Protein AF-A0A2H4ZQ75-F1 (afdb_monomer_lite)

Foldseek 3Di:
DDPPPPFFDDDDFFPQLLLQQLQCVVQVVLLVLDDPVVNVVSVVQQDPVSGGVQADNVRSDRVCVVVDDLSSDLVSVCVSVVHDPVCSRVVSLVVSQVSSCVPARCPGPSNVRSCCVRGPPDDDDD

InterPro domains:
  IPR005358 Putative zinc- or iron-chelating domain containing protein [PF03692] (11-85)

Sequence (126 aa):
MFQDNLKNKWQCSELCGACCHLNPADRQEALQTLEPIEQDIYLSMVGEDGWCIHFESSRRYCRIYDERPSFCRVGRLIELFHIDKMDHTAFALSCCRQQIRTVYGGRSKEMRQFQRTSLSHNTNYD

Structure (mmCIF, N/CA/C/O backbone):
data_AF-A0A2H4ZQ75-F1
#
_entry.id   AF-A0A2H4ZQ75-F1
#
loop_
_atom_site.group_PDB
_atom_site.id
_atom_site.type_symbol
_atom_site.label_atom_id
_atom_site.label_alt_id
_atom_site.label_comp_id
_atom_site.label_asym_id
_atom_site.label_entity_id
_atom_site.label_seq_id
_atom_site.pdbx_PDB_ins_code
_atom_site.Cartn_x
_atom_site.Cartn_y
_atom_site.Cartn_z
_atom_site.occupancy
_atom_site.B_iso_or_equiv
_atom_site.auth_seq_id
_atom_site.auth_comp_id
_atom_site.auth_asym_id
_atom_site.auth_atom_id
_atom_site.pdbx_PDB_model_num
ATOM 1 N N . MET A 1 1 ? 24.597 -0.933 -31.431 1.00 37.66 1 MET A N 1
ATOM 2 C CA . MET A 1 1 ? 23.144 -1.157 -31.298 1.00 37.66 1 MET A CA 1
ATOM 3 C C . MET A 1 1 ? 22.848 -1.414 -29.833 1.00 37.66 1 MET A C 1
ATOM 5 O O . MET A 1 1 ? 23.057 -2.525 -29.378 1.00 37.66 1 MET A O 1
ATOM 9 N N . PHE A 1 2 ? 22.413 -0.397 -29.100 1.00 42.81 2 PHE A N 1
ATOM 10 C CA . PHE A 1 2 ? 21.765 -0.590 -27.805 1.00 42.81 2 PHE A CA 1
ATOM 11 C C . PHE A 1 2 ? 20.382 0.022 -27.966 1.00 42.81 2 PHE A C 1
ATOM 13 O O . PHE A 1 2 ? 20.205 1.232 -27.879 1.00 42.81 2 PHE A O 1
ATOM 20 N N . GLN A 1 3 ? 19.436 -0.806 -28.403 1.00 40.19 3 GLN A N 1
ATOM 21 C CA . GLN A 1 3 ? 18.033 -0.432 -28.356 1.00 40.19 3 GLN A CA 1
ATOM 22 C C . GLN A 1 3 ? 17.612 -0.572 -26.896 1.00 40.19 3 GLN A C 1
ATOM 24 O O . GLN A 1 3 ? 17.255 -1.666 -26.461 1.00 40.19 3 GLN A O 1
ATOM 29 N N . ASP A 1 4 ? 17.683 0.530 -26.151 1.00 44.25 4 ASP A N 1
ATOM 30 C CA . ASP A 1 4 ? 16.947 0.689 -24.901 1.00 44.25 4 ASP A CA 1
ATOM 31 C C . ASP A 1 4 ? 15.457 0.575 -25.232 1.00 44.25 4 ASP A C 1
ATOM 33 O O . ASP A 1 4 ? 14.783 1.526 -25.632 1.00 44.25 4 ASP A O 1
ATOM 37 N N . ASN A 1 5 ? 14.955 -0.654 -25.160 1.00 45.09 5 ASN A N 1
ATOM 38 C CA . ASN A 1 5 ? 13.560 -0.982 -25.380 1.00 45.09 5 ASN A CA 1
ATOM 39 C C . ASN A 1 5 ? 12.789 -0.462 -24.162 1.00 45.09 5 ASN A C 1
ATOM 41 O O . ASN A 1 5 ? 12.681 -1.131 -23.137 1.00 45.09 5 ASN A O 1
ATOM 45 N N . LEU A 1 6 ? 12.317 0.778 -24.270 1.00 55.00 6 LEU A N 1
ATOM 46 C CA . LEU A 1 6 ? 11.531 1.511 -23.283 1.00 55.00 6 LEU A CA 1
ATOM 47 C C . LEU A 1 6 ? 10.205 0.770 -22.999 1.00 55.00 6 LEU A C 1
ATOM 49 O O . LEU A 1 6 ? 9.168 1.109 -23.561 1.00 55.00 6 LEU A O 1
ATOM 53 N N . LYS A 1 7 ? 10.210 -0.293 -22.185 1.00 53.19 7 LYS A N 1
ATOM 54 C CA . LYS A 1 7 ? 9.015 -1.123 -21.953 1.00 53.19 7 LYS A CA 1
ATOM 55 C C . LYS A 1 7 ? 8.842 -1.470 -20.482 1.00 53.19 7 LYS A C 1
ATOM 57 O O . LYS A 1 7 ? 9.627 -2.212 -19.906 1.00 53.19 7 LYS A O 1
ATOM 62 N N . ASN A 1 8 ? 7.728 -0.979 -19.939 1.00 61.78 8 ASN A N 1
ATOM 63 C CA . ASN A 1 8 ? 7.276 -1.016 -18.547 1.00 61.78 8 ASN A CA 1
ATOM 64 C C . ASN A 1 8 ? 7.908 0.092 -17.698 1.00 61.78 8 ASN A C 1
ATOM 66 O O . ASN A 1 8 ? 9.070 0.014 -17.324 1.00 61.78 8 ASN A O 1
ATOM 70 N N . LYS A 1 9 ? 7.121 1.118 -17.364 1.00 74.12 9 LYS A N 1
ATOM 71 C CA . LYS A 1 9 ? 7.414 2.031 -16.253 1.00 74.12 9 LYS A CA 1
ATOM 72 C C . LYS A 1 9 ? 6.538 1.607 -15.084 1.00 74.12 9 LYS A C 1
ATOM 74 O O . LYS A 1 9 ? 5.336 1.410 -15.262 1.00 74.12 9 LYS A O 1
ATOM 79 N N . TRP A 1 10 ? 7.128 1.440 -13.903 1.00 84.31 10 TRP A N 1
ATOM 80 C CA . TRP A 1 10 ? 6.325 1.218 -12.709 1.00 84.31 10 TRP A CA 1
ATOM 81 C C . TRP A 1 10 ? 5.539 2.492 -12.389 1.00 84.31 10 TRP A C 1
ATOM 83 O O . TRP A 1 10 ? 6.106 3.581 -12.319 1.00 84.31 10 TRP A O 1
ATOM 93 N N . GLN A 1 11 ? 4.238 2.339 -12.174 1.00 83.00 11 GLN A N 1
ATOM 94 C CA . GLN A 1 11 ? 3.383 3.370 -11.606 1.00 83.00 11 GLN A CA 1
ATOM 95 C C . GLN A 1 11 ? 2.374 2.726 -10.659 1.00 83.00 11 GLN A C 1
ATOM 97 O O . GLN A 1 11 ? 1.980 1.568 -10.838 1.00 83.00 11 GLN A O 1
ATOM 102 N N . CYS A 1 12 ? 1.945 3.470 -9.640 1.00 87.38 12 CYS A N 1
ATOM 103 C CA . CYS A 1 12 ? 0.863 3.013 -8.780 1.00 87.38 12 CYS A CA 1
ATOM 104 C C . CYS A 1 12 ? -0.425 2.894 -9.609 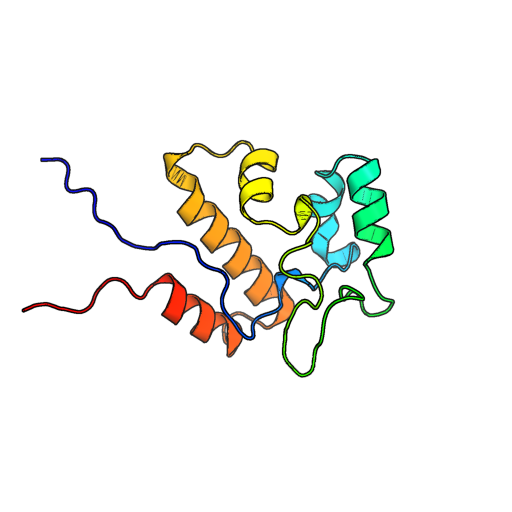1.00 87.38 12 CYS A C 1
ATOM 106 O O . CYS A 1 12 ? -0.795 3.827 -10.316 1.00 87.38 12 CYS A O 1
ATOM 108 N N . SER A 1 13 ? -1.112 1.751 -9.531 1.00 88.44 13 SER A N 1
ATOM 109 C CA . SER A 1 13 ? -2.432 1.612 -10.150 1.00 88.44 13 SER A CA 1
ATOM 110 C C . SER A 1 13 ? -3.488 2.232 -9.251 1.00 88.44 13 SER A C 1
ATOM 112 O O . SER A 1 13 ? -3.666 1.798 -8.110 1.00 88.44 13 SER A O 1
ATOM 114 N N . GLU A 1 14 ? -4.246 3.171 -9.804 1.00 86.75 14 GLU A N 1
ATOM 115 C CA . GLU A 1 14 ? -5.450 3.698 -9.170 1.00 86.75 14 GLU A CA 1
ATOM 116 C C . GLU A 1 14 ? -6.439 2.573 -8.823 1.00 86.75 14 GLU A C 1
ATOM 118 O O . GLU A 1 14 ? -6.445 1.505 -9.450 1.00 86.75 14 GLU A O 1
ATOM 123 N N . LEU A 1 15 ? -7.266 2.820 -7.802 1.00 89.88 15 LEU A N 1
ATOM 124 C CA . LEU A 1 15 ? -8.319 1.917 -7.316 1.00 89.88 15 LEU A CA 1
ATOM 125 C C . LEU A 1 15 ? -7.830 0.510 -6.905 1.00 89.88 15 LEU A C 1
ATOM 127 O O . LEU A 1 15 ? -8.598 -0.457 -6.934 1.00 89.88 15 LEU A O 1
ATOM 131 N N . CYS A 1 16 ? -6.555 0.385 -6.527 1.00 93.88 16 CYS A N 1
ATOM 132 C CA . CYS A 1 16 ? -5.950 -0.867 -6.076 1.00 93.88 16 CYS A CA 1
ATOM 133 C C . CYS A 1 16 ? -5.931 -0.978 -4.547 1.00 93.88 16 CYS A C 1
ATOM 135 O O . CYS A 1 16 ? -6.608 -1.830 -3.980 1.00 93.88 16 CYS A O 1
ATOM 137 N N . GLY A 1 17 ? -5.137 -0.151 -3.864 1.00 94.69 17 GLY A N 1
ATOM 138 C CA . GLY A 1 17 ? -5.046 -0.161 -2.401 1.00 94.69 17 GLY A CA 1
ATOM 139 C C . GLY A 1 17 ? -4.353 -1.373 -1.763 1.00 94.69 17 GLY A C 1
ATOM 140 O O . GLY A 1 17 ? -4.190 -1.378 -0.553 1.00 94.69 17 GLY A O 1
ATOM 141 N N . ALA A 1 18 ? -3.894 -2.378 -2.523 1.00 95.69 18 ALA A N 1
ATOM 142 C CA . ALA A 1 18 ? -3.322 -3.611 -1.950 1.00 95.69 18 ALA A CA 1
ATOM 143 C C . ALA A 1 18 ? -2.110 -3.369 -1.026 1.00 95.69 18 ALA A C 1
ATOM 145 O O . ALA A 1 18 ? -1.871 -4.130 -0.090 1.00 95.69 18 ALA A O 1
ATOM 146 N N . CYS A 1 19 ? -1.339 -2.304 -1.273 1.00 93.88 19 CYS A N 1
ATOM 147 C CA . CYS A 1 19 ? -0.213 -1.919 -0.420 1.00 93.88 19 CYS A CA 1
ATOM 148 C C . CYS A 1 19 ? -0.639 -1.461 0.984 1.00 93.88 19 CYS A C 1
ATOM 150 O O . CYS A 1 19 ? 0.190 -1.504 1.889 1.00 93.88 19 CYS A O 1
ATOM 152 N N . CYS A 1 20 ? -1.902 -1.058 1.163 1.00 96.31 20 CYS A N 1
ATOM 153 C CA . CYS A 1 20 ? -2.485 -0.676 2.446 1.00 96.31 20 CYS A CA 1
ATOM 154 C C . CYS A 1 20 ? -2.979 -1.873 3.269 1.00 96.31 20 CYS A C 1
ATOM 156 O O . CYS A 1 20 ? -3.417 -1.661 4.393 1.00 96.31 20 CYS A O 1
ATOM 158 N N . HIS A 1 21 ? -2.907 -3.107 2.760 1.00 96.88 21 HIS A N 1
ATOM 159 C CA . HIS A 1 21 ? -3.051 -4.289 3.606 1.00 96.88 21 HIS A CA 1
ATOM 160 C C . HIS A 1 21 ? -1.732 -4.492 4.363 1.00 96.88 21 HIS A C 1
ATOM 162 O O . HIS A 1 21 ? -0.711 -4.871 3.771 1.00 96.88 21 HIS A O 1
ATOM 168 N N . LEU A 1 22 ? -1.735 -4.130 5.646 1.00 96.00 22 LEU A N 1
ATOM 169 C CA . LEU A 1 22 ? -0.553 -4.038 6.504 1.00 96.00 22 LEU A CA 1
ATOM 170 C C . LEU A 1 22 ? -0.523 -5.122 7.592 1.00 96.00 22 LEU A C 1
ATOM 172 O O . LEU A 1 22 ? 0.335 -5.064 8.466 1.00 96.00 22 LEU A O 1
ATOM 176 N N . ASN A 1 23 ? -1.405 -6.122 7.538 1.00 96.31 23 ASN A N 1
ATOM 177 C CA . ASN A 1 23 ? -1.453 -7.193 8.529 1.00 96.31 23 ASN A CA 1
ATOM 178 C C . ASN A 1 23 ? -0.055 -7.815 8.769 1.00 96.31 23 ASN A C 1
ATOM 180 O O . ASN A 1 23 ? 0.506 -8.410 7.841 1.00 96.31 23 ASN A O 1
ATOM 184 N N . PRO A 1 24 ? 0.519 -7.703 9.986 1.00 93.75 24 PRO A N 1
ATOM 185 C CA . PRO A 1 24 ? 1.839 -8.245 10.300 1.00 93.75 24 PRO A CA 1
ATOM 186 C C . PRO A 1 24 ? 1.930 -9.759 10.115 1.00 93.75 24 PRO A C 1
ATOM 188 O O . PRO A 1 24 ? 2.983 -10.254 9.720 1.00 93.75 24 PRO A O 1
ATOM 191 N N . ALA A 1 25 ? 0.829 -10.487 10.340 1.00 92.56 25 ALA A N 1
ATOM 192 C CA . ALA A 1 25 ? 0.788 -11.937 10.157 1.00 92.56 25 ALA A CA 1
ATOM 193 C C . ALA A 1 25 ? 1.022 -12.348 8.692 1.00 92.56 25 ALA A C 1
ATOM 195 O O . ALA A 1 25 ? 1.633 -13.380 8.432 1.00 92.56 25 ALA A O 1
ATOM 196 N N . ASP A 1 26 ? 0.604 -11.510 7.739 1.00 90.38 26 ASP A N 1
ATOM 197 C CA . ASP A 1 26 ? 0.759 -11.763 6.302 1.00 90.38 26 ASP A CA 1
ATOM 198 C C . ASP A 1 26 ? 2.046 -11.149 5.724 1.00 90.38 26 ASP A C 1
ATOM 200 O O . ASP A 1 26 ? 2.393 -11.394 4.567 1.00 90.38 26 ASP A O 1
ATOM 204 N N . ARG A 1 27 ? 2.737 -10.293 6.494 1.00 86.50 27 ARG A N 1
ATOM 205 C CA . ARG A 1 27 ? 3.855 -9.455 6.023 1.00 86.50 27 ARG A CA 1
ATOM 206 C C . ARG A 1 27 ? 5.045 -9.426 6.983 1.00 86.50 27 ARG A C 1
ATOM 208 O O . ARG A 1 27 ? 5.765 -8.430 7.038 1.00 86.50 27 ARG A O 1
ATOM 215 N N . GLN A 1 28 ? 5.272 -10.515 7.711 1.00 89.88 28 GLN A N 1
ATOM 216 C CA . GLN A 1 28 ? 6.300 -10.588 8.750 1.00 89.88 28 GLN A CA 1
ATOM 217 C C . GLN A 1 28 ? 7.700 -10.209 8.236 1.00 89.88 28 GLN A C 1
ATOM 219 O O . GLN A 1 28 ? 8.361 -9.377 8.850 1.00 89.88 28 GLN A O 1
ATOM 224 N N . GLU A 1 29 ? 8.117 -10.734 7.080 1.00 85.56 29 GLU A N 1
ATOM 225 C CA . GLU A 1 29 ? 9.425 -10.417 6.479 1.00 85.56 29 GLU A CA 1
ATOM 226 C C . GLU A 1 29 ? 9.569 -8.923 6.150 1.00 85.56 29 GLU A C 1
ATOM 228 O O . GLU A 1 29 ? 10.615 -8.317 6.389 1.00 85.56 29 GLU A O 1
ATOM 233 N N . ALA A 1 30 ? 8.499 -8.301 5.642 1.00 84.69 30 ALA A N 1
ATOM 234 C CA . ALA A 1 30 ? 8.509 -6.881 5.314 1.00 84.69 30 ALA A CA 1
ATOM 235 C C . ALA A 1 30 ? 8.646 -6.020 6.575 1.00 84.69 30 ALA A C 1
ATOM 237 O O . ALA A 1 30 ? 9.393 -5.049 6.554 1.00 84.69 30 ALA A O 1
ATOM 238 N N . LEU A 1 31 ? 7.965 -6.392 7.665 1.00 91.25 31 LEU A N 1
ATOM 239 C CA . LEU A 1 31 ? 8.072 -5.700 8.949 1.00 91.25 31 LEU A CA 1
ATOM 240 C C . LEU A 1 31 ? 9.470 -5.860 9.566 1.00 91.25 31 LEU A C 1
ATOM 242 O O . LEU A 1 31 ? 10.047 -4.883 10.025 1.00 91.25 31 LEU A O 1
ATOM 246 N N . GLN A 1 32 ? 10.038 -7.068 9.525 1.00 91.19 32 GLN A N 1
ATOM 247 C CA . GLN A 1 32 ? 11.372 -7.364 10.068 1.00 91.19 32 GLN A CA 1
ATOM 248 C C . GLN A 1 32 ? 12.512 -6.653 9.327 1.00 91.19 32 GLN A C 1
ATOM 250 O O . GLN A 1 32 ? 13.599 -6.513 9.878 1.00 91.19 32 GLN A O 1
ATOM 255 N N . THR A 1 33 ? 12.268 -6.202 8.095 1.00 89.06 33 THR A N 1
ATOM 256 C CA . THR A 1 33 ? 13.240 -5.442 7.292 1.00 89.06 33 THR A CA 1
ATOM 257 C C . THR A 1 33 ? 13.274 -3.951 7.668 1.00 89.06 33 THR A C 1
ATOM 259 O O . THR A 1 33 ? 14.185 -3.235 7.262 1.00 89.06 33 THR A O 1
ATOM 262 N N . LEU A 1 34 ? 12.285 -3.456 8.419 1.00 91.69 34 LEU A N 1
ATOM 263 C CA . LEU A 1 34 ? 12.207 -2.051 8.823 1.00 91.69 34 LEU A CA 1
ATOM 264 C C . LEU A 1 34 ? 13.063 -1.765 10.060 1.00 91.69 34 LEU A C 1
ATOM 266 O O . LEU A 1 34 ? 13.197 -2.611 10.944 1.00 91.69 34 LEU A O 1
ATOM 270 N N . GLU A 1 35 ? 13.566 -0.536 10.166 1.00 93.50 35 GLU A N 1
ATOM 271 C CA . GLU A 1 35 ? 14.200 -0.047 11.395 1.00 93.50 35 GLU A CA 1
ATOM 272 C C . GLU A 1 35 ? 13.187 0.007 12.554 1.00 93.50 35 GLU A C 1
ATOM 274 O O . GLU A 1 35 ? 12.001 0.225 12.299 1.00 93.50 35 GLU A O 1
ATOM 279 N N . PRO A 1 36 ? 13.603 -0.101 13.832 1.00 95.88 36 PRO A N 1
ATOM 280 C CA . PRO A 1 36 ? 12.675 -0.138 14.969 1.00 95.88 36 PRO A CA 1
ATOM 281 C C . PRO A 1 36 ? 11.656 1.013 14.989 1.00 95.88 36 PRO A C 1
ATOM 283 O O . PRO A 1 36 ? 10.467 0.792 15.189 1.00 95.88 36 PRO A O 1
ATOM 286 N N . ILE A 1 37 ? 12.097 2.235 14.676 1.00 95.75 37 ILE A N 1
ATOM 287 C CA . ILE A 1 37 ? 11.205 3.400 14.594 1.00 95.75 37 ILE A CA 1
ATOM 288 C C . ILE A 1 37 ? 10.190 3.289 13.445 1.00 95.75 37 ILE A C 1
ATOM 290 O O . ILE A 1 37 ? 9.046 3.715 13.574 1.00 95.75 37 ILE A O 1
ATOM 294 N N . GLU A 1 38 ? 10.583 2.700 12.313 1.00 95.31 38 GLU A N 1
ATOM 295 C CA . GLU A 1 38 ? 9.679 2.450 11.190 1.00 95.31 38 GLU A CA 1
ATOM 296 C C . GLU A 1 38 ? 8.700 1.311 11.512 1.00 95.31 38 GLU A C 1
ATOM 298 O O . GLU A 1 38 ? 7.555 1.377 11.066 1.00 95.31 38 GLU A O 1
ATOM 303 N N . GLN A 1 39 ? 9.108 0.313 12.308 1.00 96.62 39 GLN A N 1
ATOM 304 C CA . GLN A 1 39 ? 8.222 -0.746 12.806 1.00 96.62 39 GLN A CA 1
ATOM 305 C C . GLN A 1 39 ? 7.127 -0.175 13.714 1.00 96.62 39 GLN A C 1
ATOM 307 O O . GLN A 1 39 ? 5.956 -0.498 13.517 1.00 96.62 39 GLN A O 1
ATOM 312 N N . ASP A 1 40 ? 7.474 0.716 14.646 1.00 97.56 40 ASP A N 1
ATOM 313 C CA . ASP A 1 40 ? 6.496 1.372 15.523 1.00 97.56 40 ASP A CA 1
ATOM 314 C C . ASP A 1 40 ? 5.475 2.183 14.711 1.00 97.56 40 ASP A C 1
ATOM 316 O O . ASP A 1 40 ? 4.263 2.061 14.911 1.00 97.56 40 ASP A O 1
ATOM 320 N N . ILE A 1 41 ? 5.950 2.959 13.727 1.00 97.19 41 ILE A N 1
ATOM 321 C CA . ILE A 1 41 ? 5.075 3.713 12.818 1.00 97.19 41 ILE A CA 1
ATOM 322 C C . ILE A 1 41 ? 4.194 2.751 12.014 1.00 97.19 41 ILE A C 1
ATOM 324 O O . ILE A 1 41 ? 2.982 2.954 11.947 1.00 97.19 41 ILE A O 1
ATOM 328 N N . TYR A 1 42 ? 4.767 1.693 11.436 1.00 96.81 42 TYR A N 1
ATOM 329 C CA . TYR A 1 42 ? 4.027 0.676 10.691 1.00 96.81 42 TYR A CA 1
ATOM 330 C C . TYR A 1 42 ? 2.888 0.094 11.527 1.00 96.81 42 TYR A C 1
ATOM 332 O O . TYR A 1 42 ? 1.740 0.123 11.086 1.00 96.81 42 TYR A O 1
ATOM 340 N N . LEU A 1 43 ? 3.192 -0.387 12.736 1.00 97.06 43 LEU A N 1
ATOM 341 C CA . LEU A 1 43 ? 2.230 -1.034 13.627 1.00 97.06 43 LEU A CA 1
ATOM 342 C C . LEU A 1 43 ? 1.146 -0.063 14.098 1.00 97.06 43 LEU A C 1
ATOM 344 O O . LEU A 1 43 ? -0.020 -0.443 14.139 1.00 97.06 43 LEU A O 1
ATOM 348 N N . SER A 1 44 ? 1.495 1.202 14.360 1.00 97.69 44 SER A N 1
ATOM 349 C CA . SER A 1 44 ? 0.518 2.239 14.727 1.00 97.69 44 SER A CA 1
ATOM 350 C C . SER A 1 44 ? -0.522 2.512 13.633 1.00 97.69 44 SER A C 1
ATOM 352 O O . SER A 1 44 ? -1.609 3.015 13.914 1.00 97.69 44 SER A O 1
ATOM 354 N N . MET A 1 45 ? -0.200 2.178 12.380 1.00 97.81 45 MET A N 1
ATOM 355 C CA . MET A 1 45 ? -1.089 2.356 11.240 1.00 97.81 45 MET A CA 1
ATOM 356 C C . MET A 1 45 ? -1.941 1.118 10.944 1.00 97.81 45 MET A C 1
ATOM 358 O O . MET A 1 45 ? -2.802 1.218 10.074 1.00 97.81 45 MET A O 1
ATOM 362 N N . VAL A 1 46 ? -1.722 -0.029 11.596 1.00 97.88 46 VAL A N 1
ATOM 363 C CA . VAL A 1 46 ? -2.491 -1.265 11.367 1.00 97.88 46 VAL A CA 1
ATOM 364 C C . VAL A 1 46 ? -3.790 -1.224 12.177 1.00 97.88 46 VAL A C 1
ATOM 366 O O . VAL A 1 46 ? -3.767 -1.179 13.402 1.00 97.88 46 VAL A O 1
ATOM 369 N N . GLY A 1 47 ? -4.931 -1.247 11.491 1.00 97.81 47 GLY A N 1
ATOM 370 C CA . GLY A 1 47 ? -6.247 -1.429 12.098 1.00 97.81 47 GLY A CA 1
ATOM 371 C C . GLY A 1 47 ? -6.488 -2.875 12.532 1.00 97.81 47 GLY A C 1
ATOM 372 O O . GLY A 1 47 ? -5.771 -3.791 12.132 1.00 97.81 47 GLY A O 1
ATOM 373 N N . GLU A 1 48 ? -7.533 -3.097 13.329 1.00 96.44 48 GLU A N 1
ATOM 374 C CA . GLU A 1 48 ? -7.891 -4.429 13.851 1.00 96.44 48 GLU A CA 1
ATOM 375 C C . GLU A 1 48 ? -8.156 -5.469 12.747 1.00 96.44 48 GLU A C 1
ATOM 377 O O . GLU A 1 48 ? -7.977 -6.666 12.955 1.00 96.44 48 GLU A O 1
ATOM 382 N N . ASP A 1 49 ? -8.548 -5.012 11.559 1.00 96.06 49 ASP A N 1
ATOM 383 C CA . ASP A 1 49 ? -8.803 -5.826 10.370 1.00 96.06 49 ASP A CA 1
ATOM 384 C C . ASP A 1 49 ? -7.550 -6.065 9.504 1.00 96.06 49 ASP A C 1
ATOM 386 O O . ASP A 1 49 ? -7.645 -6.637 8.416 1.00 96.06 49 ASP A O 1
ATOM 390 N N . GLY A 1 50 ? -6.377 -5.611 9.955 1.00 96.81 50 GLY A N 1
ATOM 391 C CA . GLY A 1 50 ? -5.116 -5.718 9.226 1.00 96.81 50 GLY A CA 1
ATOM 392 C C . GLY A 1 50 ? -4.933 -4.673 8.119 1.00 96.81 50 GLY A C 1
ATOM 393 O O . GLY A 1 50 ? -3.894 -4.663 7.448 1.00 96.81 50 GLY A O 1
ATOM 394 N N . TRP A 1 51 ? -5.893 -3.771 7.908 1.00 97.81 51 TRP A N 1
ATOM 395 C CA . TRP A 1 51 ? -5.766 -2.684 6.943 1.00 97.81 51 TRP A CA 1
ATOM 396 C C . TRP A 1 51 ? -5.173 -1.435 7.577 1.00 97.81 51 TRP A C 1
ATOM 398 O O . TRP A 1 51 ? -5.327 -1.158 8.758 1.00 97.81 51 TRP A O 1
ATOM 408 N N . CYS A 1 52 ? -4.488 -0.638 6.764 1.00 98.12 52 CYS A N 1
ATOM 409 C CA . CYS A 1 52 ? -4.009 0.668 7.176 1.00 98.12 52 CYS A CA 1
ATOM 410 C C . CYS A 1 52 ? -5.185 1.551 7.627 1.00 98.12 52 CYS A C 1
ATOM 412 O O . CYS A 1 52 ? -6.116 1.754 6.849 1.00 98.12 52 CYS A O 1
ATOM 414 N N . ILE A 1 53 ? -5.110 2.177 8.802 1.00 98.25 53 ILE A N 1
ATOM 415 C CA . ILE A 1 53 ? -6.159 3.074 9.321 1.00 98.25 53 ILE A CA 1
ATOM 416 C C . ILE A 1 53 ? -6.452 4.264 8.390 1.00 98.25 53 ILE A C 1
ATOM 418 O O . ILE A 1 53 ? -7.541 4.834 8.424 1.00 98.25 53 ILE A O 1
ATOM 422 N N . HIS A 1 54 ? -5.501 4.638 7.524 1.00 97.75 54 HIS A N 1
ATOM 423 C CA . HIS A 1 54 ? -5.653 5.698 6.520 1.00 97.75 54 HIS A CA 1
ATOM 424 C C . HIS A 1 54 ? -6.215 5.210 5.178 1.00 97.75 54 HIS A C 1
ATOM 426 O O . HIS A 1 54 ? -6.370 6.010 4.250 1.00 97.75 54 HIS A O 1
ATOM 432 N N . PHE A 1 55 ? -6.497 3.915 5.037 1.00 97.75 55 PHE A N 1
ATOM 433 C CA . PHE A 1 55 ? -7.108 3.362 3.839 1.00 97.75 55 PHE A CA 1
ATOM 434 C C . PHE A 1 55 ? -8.604 3.676 3.805 1.00 97.75 55 PHE A C 1
ATOM 436 O O . PHE A 1 55 ? -9.329 3.469 4.774 1.00 97.75 55 PHE A O 1
ATOM 443 N N . GLU A 1 56 ? -9.069 4.200 2.676 1.00 95.75 56 GLU A N 1
ATOM 444 C CA . GLU A 1 56 ? -10.485 4.364 2.371 1.00 95.75 56 GLU A CA 1
ATOM 445 C C . GLU A 1 56 ? -10.918 3.216 1.461 1.00 95.75 56 GLU A C 1
ATOM 447 O O . GLU A 1 56 ? -10.648 3.240 0.257 1.00 95.75 56 GLU A O 1
ATOM 452 N N . SER A 1 57 ? -11.567 2.200 2.027 1.00 92.81 57 SER A N 1
ATOM 453 C CA . SER A 1 57 ? -11.9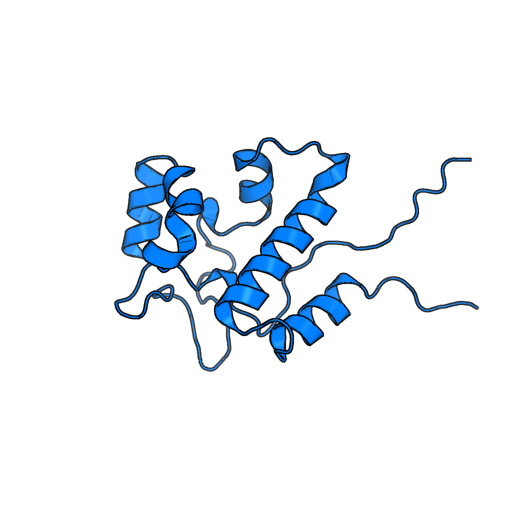06 0.965 1.313 1.00 92.81 57 SER A CA 1
ATOM 454 C C . SER A 1 57 ? -12.940 1.182 0.206 1.00 92.81 57 SER A C 1
ATOM 456 O O . SER A 1 57 ? -12.837 0.553 -0.850 1.00 92.81 57 SER A O 1
ATOM 458 N N . SER A 1 58 ? -13.874 2.125 0.385 1.00 91.69 58 SER A N 1
ATOM 459 C CA . SER A 1 58 ? -14.920 2.429 -0.604 1.00 91.69 58 SER A CA 1
ATOM 460 C C . SER A 1 58 ? -14.347 2.981 -1.915 1.00 91.69 58 SER A C 1
ATOM 462 O O . SER A 1 58 ? -14.807 2.631 -3.002 1.00 91.69 58 SER A O 1
ATOM 464 N N . ARG A 1 59 ? -13.303 3.815 -1.817 1.00 90.44 59 ARG A N 1
ATOM 465 C CA . ARG A 1 59 ? -12.611 4.455 -2.951 1.00 90.44 59 ARG A CA 1
ATOM 466 C C . ARG A 1 59 ? -11.279 3.797 -3.302 1.00 90.44 59 ARG A C 1
ATOM 468 O O . ARG A 1 59 ? -10.681 4.141 -4.316 1.00 90.44 59 ARG A O 1
ATOM 475 N N . ARG A 1 60 ? -10.809 2.865 -2.470 1.00 92.69 60 ARG A N 1
ATOM 476 C CA . ARG A 1 60 ? -9.498 2.201 -2.556 1.00 92.69 60 ARG A CA 1
ATOM 477 C C . ARG A 1 60 ? -8.349 3.191 -2.677 1.00 92.69 60 ARG A C 1
ATOM 479 O O . ARG A 1 60 ? -7.475 3.071 -3.538 1.00 92.69 60 ARG A O 1
ATOM 486 N N . TYR A 1 61 ? -8.380 4.172 -1.789 1.00 91.62 61 TYR A N 1
ATOM 487 C CA . TYR A 1 61 ? -7.475 5.308 -1.779 1.00 91.62 61 TYR A CA 1
ATOM 488 C C . TYR A 1 61 ? -6.791 5.428 -0.417 1.00 91.62 61 TYR A C 1
ATOM 490 O O . TYR A 1 61 ? -7.408 5.202 0.620 1.00 91.62 61 TYR A O 1
ATOM 498 N N . CYS A 1 62 ? -5.508 5.781 -0.412 1.00 94.69 62 CYS A N 1
ATOM 499 C CA . CYS A 1 62 ? -4.787 6.101 0.816 1.00 94.69 62 CYS A CA 1
ATOM 500 C C . CYS A 1 62 ? -4.968 7.593 1.105 1.00 94.69 62 CYS A C 1
ATOM 502 O O . CYS A 1 62 ? -4.494 8.414 0.325 1.00 94.69 62 CYS A O 1
ATOM 504 N N . ARG A 1 63 ? -5.616 7.951 2.220 1.00 95.69 63 ARG A N 1
ATOM 505 C CA . ARG A 1 63 ? -5.927 9.357 2.550 1.00 95.69 63 ARG A CA 1
ATOM 506 C C . ARG A 1 63 ? -4.694 10.241 2.755 1.00 95.69 63 ARG A C 1
ATOM 508 O O . ARG A 1 63 ? -4.810 11.453 2.662 1.00 95.69 63 ARG A O 1
ATOM 515 N N . ILE A 1 64 ? -3.535 9.633 2.992 1.00 95.56 6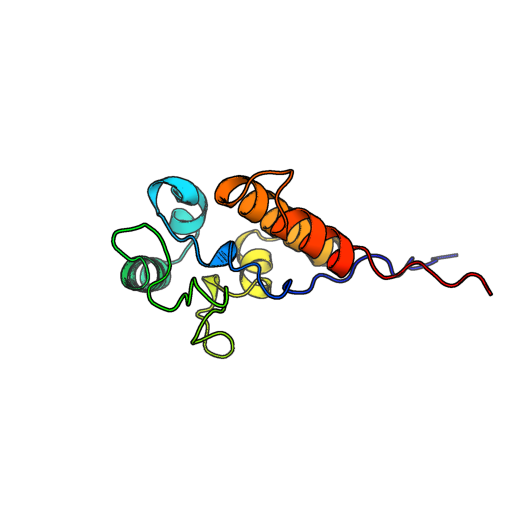4 ILE A N 1
ATOM 516 C CA . ILE A 1 64 ? -2.248 10.311 3.191 1.00 95.56 64 ILE A CA 1
ATOM 517 C C . ILE A 1 64 ? -1.277 10.052 2.029 1.00 95.56 64 ILE A C 1
ATOM 519 O O . ILE A 1 64 ? -0.074 10.003 2.246 1.00 95.56 64 ILE A O 1
ATOM 523 N N . TYR A 1 65 ? -1.765 9.800 0.805 1.00 91.19 65 TYR A N 1
ATOM 524 C CA . TYR A 1 65 ? -0.941 9.301 -0.310 1.00 91.19 65 TYR A CA 1
ATOM 525 C C . TYR A 1 65 ? 0.366 10.091 -0.540 1.00 91.19 65 TYR A C 1
ATOM 527 O O . TYR A 1 65 ? 1.409 9.472 -0.782 1.00 91.19 65 TYR A O 1
ATOM 535 N N . ASP A 1 66 ? 0.326 11.417 -0.413 1.00 91.81 66 ASP A N 1
ATOM 536 C CA . ASP A 1 66 ? 1.484 12.302 -0.615 1.00 91.81 66 ASP A CA 1
ATOM 537 C C . ASP A 1 66 ? 2.405 12.385 0.617 1.00 91.81 66 ASP A C 1
ATOM 539 O O . ASP A 1 66 ? 3.621 12.560 0.494 1.00 91.81 66 ASP A O 1
ATOM 543 N N . GLU A 1 67 ? 1.846 12.150 1.802 1.00 95.12 67 GLU A N 1
ATOM 544 C CA . GLU A 1 67 ? 2.512 12.202 3.111 1.00 95.12 67 GLU A CA 1
ATOM 545 C C . GLU A 1 67 ? 2.910 10.813 3.630 1.00 95.12 67 GLU A C 1
ATOM 547 O O . GLU A 1 67 ? 3.367 10.661 4.760 1.00 95.12 67 GLU A O 1
ATOM 552 N N . ARG A 1 68 ? 2.760 9.773 2.799 1.00 94.19 68 ARG A N 1
ATOM 553 C CA . ARG A 1 68 ? 3.045 8.387 3.181 1.00 94.19 68 ARG A CA 1
ATOM 554 C C . ARG A 1 68 ? 4.443 8.244 3.798 1.00 94.19 68 ARG A C 1
ATOM 556 O O . ARG A 1 68 ? 5.400 8.765 3.200 1.00 94.19 68 ARG A O 1
ATOM 563 N N . PRO A 1 69 ? 4.579 7.459 4.886 1.00 94.44 69 PRO A N 1
ATOM 564 C CA . PRO A 1 69 ? 5.876 7.083 5.434 1.00 94.44 69 PRO A CA 1
ATOM 565 C C . PRO A 1 69 ? 6.784 6.439 4.386 1.00 94.44 69 PRO A C 1
ATOM 567 O O . PRO A 1 69 ? 6.314 5.888 3.385 1.00 94.44 69 PRO A O 1
ATOM 570 N N . SER A 1 70 ? 8.089 6.471 4.642 1.00 91.00 70 SER A N 1
ATOM 571 C CA . SER A 1 70 ? 9.146 5.876 3.812 1.00 91.00 70 SER A CA 1
ATOM 572 C C . SER A 1 70 ? 8.807 4.453 3.362 1.00 91.00 70 SER A C 1
ATOM 574 O O . SER A 1 70 ? 8.750 4.203 2.160 1.00 91.00 70 SER A O 1
ATOM 576 N N . PHE A 1 71 ? 8.482 3.543 4.285 1.00 90.00 71 PHE A N 1
ATOM 577 C CA . PHE A 1 71 ? 8.175 2.137 3.979 1.00 90.00 71 PHE A CA 1
ATOM 578 C C . PHE A 1 71 ? 6.941 1.933 3.079 1.00 90.00 71 PHE A C 1
ATOM 580 O O . PHE A 1 71 ? 6.793 0.891 2.441 1.00 90.00 71 PHE A O 1
ATOM 587 N N . CYS A 1 72 ? 6.046 2.923 2.984 1.00 91.56 72 CYS A N 1
ATOM 588 C CA . CYS A 1 72 ? 4.883 2.886 2.094 1.00 91.56 72 CYS A CA 1
ATOM 589 C C . CYS A 1 72 ? 5.208 3.330 0.654 1.00 91.56 72 CYS A C 1
ATOM 591 O O . CYS A 1 72 ? 4.346 3.243 -0.233 1.00 91.56 72 CYS A O 1
ATOM 593 N N . ARG A 1 73 ? 6.418 3.846 0.409 1.00 89.06 73 ARG A N 1
ATOM 594 C CA . ARG A 1 73 ? 6.871 4.339 -0.895 1.00 89.06 73 ARG A CA 1
ATOM 595 C C . ARG A 1 73 ? 7.691 3.263 -1.595 1.00 89.06 73 ARG A C 1
ATOM 597 O O . ARG A 1 73 ? 8.659 2.742 -1.055 1.00 89.06 73 ARG A O 1
ATOM 604 N N . VAL A 1 74 ? 7.355 2.981 -2.851 1.00 83.00 74 VAL A N 1
ATOM 605 C CA . VAL A 1 74 ? 8.046 1.939 -3.628 1.00 83.00 74 VAL A CA 1
ATOM 606 C C . VAL A 1 74 ? 9.526 2.235 -3.865 1.00 83.00 74 VAL A C 1
ATOM 608 O O . VAL A 1 74 ? 10.323 1.304 -3.885 1.00 83.00 74 VAL A O 1
ATOM 611 N N . GLY A 1 75 ? 9.915 3.511 -3.948 1.00 75.62 75 GLY A N 1
ATOM 612 C CA . GLY A 1 75 ? 11.330 3.893 -3.993 1.00 75.62 75 GLY A CA 1
ATOM 613 C C . GLY A 1 75 ? 12.126 3.386 -2.785 1.00 75.62 75 GLY A C 1
ATOM 614 O O . GLY A 1 75 ? 13.246 2.924 -2.949 1.00 75.62 75 GLY A O 1
ATOM 615 N N . ARG A 1 76 ? 11.524 3.371 -1.589 1.00 81.31 76 ARG A N 1
ATOM 616 C CA . ARG A 1 76 ? 12.187 2.871 -0.380 1.00 81.31 76 ARG A CA 1
ATOM 617 C C . ARG A 1 76 ? 12.320 1.351 -0.372 1.00 81.31 76 ARG A C 1
ATOM 619 O O . ARG A 1 76 ? 13.336 0.849 0.084 1.00 81.31 76 ARG A O 1
ATOM 626 N N . LEU A 1 77 ? 11.339 0.615 -0.904 1.00 74.25 77 LEU A N 1
ATOM 627 C CA . LEU A 1 77 ? 11.440 -0.847 -1.035 1.00 74.25 77 LEU A CA 1
ATOM 628 C C . LEU A 1 77 ? 12.697 -1.237 -1.821 1.00 74.25 77 LEU A C 1
ATOM 630 O O . LEU A 1 77 ? 13.429 -2.129 -1.421 1.00 74.25 77 LEU A O 1
ATOM 634 N N . ILE A 1 78 ? 12.985 -0.530 -2.908 1.00 75.69 78 ILE A N 1
ATOM 635 C CA . ILE A 1 78 ? 14.180 -0.769 -3.720 1.00 75.69 78 ILE A CA 1
ATOM 636 C C . ILE A 1 78 ? 15.475 -0.618 -2.902 1.00 75.69 78 ILE A C 1
ATOM 638 O O . ILE A 1 78 ? 16.385 -1.436 -3.036 1.00 75.69 78 ILE A O 1
ATOM 642 N N . GLU A 1 79 ? 15.550 0.408 -2.052 1.00 77.31 79 GLU A N 1
ATOM 643 C CA . GLU A 1 79 ? 16.702 0.648 -1.176 1.00 77.31 79 GLU A CA 1
ATOM 644 C C . GLU A 1 79 ? 16.833 -0.432 -0.098 1.00 77.31 79 GLU A C 1
ATOM 646 O O . GLU A 1 79 ? 17.933 -0.934 0.122 1.00 77.31 79 GLU A O 1
ATOM 651 N N . LEU A 1 80 ? 15.715 -0.812 0.533 1.00 75.94 80 LEU A N 1
ATOM 652 C CA . LEU A 1 80 ? 15.671 -1.823 1.595 1.00 75.94 80 LEU A CA 1
ATOM 653 C C . LEU A 1 80 ? 16.150 -3.202 1.116 1.00 75.94 80 LEU A C 1
ATOM 655 O O . LEU A 1 80 ? 16.765 -3.933 1.881 1.00 75.94 80 LEU A O 1
ATOM 659 N N . PHE A 1 81 ? 15.898 -3.550 -0.148 1.00 73.12 81 PHE A N 1
ATOM 660 C CA . PHE A 1 81 ? 16.305 -4.835 -0.729 1.00 73.12 81 PHE A CA 1
ATOM 661 C C . PHE A 1 81 ? 17.641 -4.782 -1.493 1.00 73.12 81 PHE A C 1
ATOM 663 O O . PHE A 1 81 ? 18.012 -5.770 -2.124 1.00 73.12 81 PHE A O 1
ATOM 670 N N . HIS A 1 82 ? 18.367 -3.656 -1.452 1.00 76.31 82 HIS A N 1
ATOM 671 C CA . HIS A 1 82 ? 19.672 -3.481 -2.107 1.00 76.31 82 HIS A CA 1
ATOM 672 C C . HIS A 1 82 ? 19.692 -3.869 -3.604 1.00 76.31 82 HIS A C 1
ATOM 674 O O . HIS A 1 82 ? 20.664 -4.439 -4.100 1.00 76.31 82 HIS A O 1
ATOM 680 N N . ILE A 1 83 ? 18.615 -3.562 -4.337 1.00 76.62 83 ILE A N 1
ATOM 681 C CA . ILE A 1 83 ? 18.448 -3.957 -5.746 1.00 76.62 83 ILE A CA 1
ATOM 682 C C . ILE A 1 83 ? 19.262 -3.046 -6.683 1.00 76.62 83 ILE A C 1
ATOM 684 O O . ILE A 1 83 ? 19.246 -1.817 -6.537 1.00 76.62 83 ILE A O 1
ATOM 688 N N . ASP A 1 84 ? 19.923 -3.634 -7.689 1.00 75.38 84 ASP A N 1
ATOM 689 C CA . ASP A 1 84 ? 20.623 -2.894 -8.749 1.00 75.38 84 ASP A CA 1
ATOM 690 C C . ASP A 1 84 ? 19.655 -1.954 -9.490 1.00 75.38 84 ASP A C 1
ATOM 692 O O . ASP A 1 84 ? 18.514 -2.309 -9.791 1.00 75.38 84 ASP A O 1
ATOM 696 N N . LYS A 1 85 ? 20.128 -0.745 -9.818 1.00 68.00 85 LYS A N 1
ATOM 697 C CA . LYS A 1 85 ? 19.391 0.281 -10.571 1.00 68.00 85 LYS A CA 1
ATOM 698 C C . LYS A 1 85 ? 18.764 -0.243 -11.856 1.00 68.00 85 LYS A C 1
ATOM 700 O O . LYS A 1 85 ? 17.681 0.220 -12.216 1.00 68.00 85 LYS A O 1
ATOM 705 N N . MET A 1 86 ? 19.398 -1.205 -12.524 1.00 68.31 86 MET A N 1
ATOM 706 C CA . MET A 1 86 ? 18.859 -1.787 -13.757 1.00 68.31 86 MET A CA 1
ATOM 707 C C . MET A 1 86 ? 17.560 -2.588 -13.541 1.00 68.31 86 MET A C 1
ATOM 709 O O . MET A 1 86 ? 16.759 -2.696 -14.467 1.00 68.31 86 MET A O 1
ATOM 713 N N . ASP A 1 87 ? 17.282 -3.048 -12.315 1.00 78.19 87 ASP A N 1
ATOM 714 C CA . ASP A 1 87 ? 16.161 -3.947 -12.007 1.00 78.19 87 ASP A CA 1
ATOM 715 C C . ASP A 1 87 ? 15.026 -3.298 -11.199 1.00 78.19 87 ASP A C 1
ATOM 717 O O . ASP A 1 87 ? 14.000 -3.932 -10.934 1.00 78.19 87 ASP A O 1
ATOM 721 N N . HIS A 1 88 ? 15.147 -2.013 -10.844 1.00 82.88 88 HIS A N 1
ATOM 722 C CA . HIS A 1 88 ? 14.193 -1.290 -9.983 1.00 82.88 88 HIS A CA 1
ATOM 723 C C . HIS A 1 88 ? 12.742 -1.410 -10.453 1.00 82.88 88 HIS A C 1
ATOM 725 O O . HIS A 1 88 ? 11.837 -1.682 -9.661 1.00 82.88 88 HIS A O 1
ATOM 731 N N . THR A 1 89 ? 12.511 -1.251 -11.758 1.00 83.56 89 THR A N 1
ATOM 732 C CA . THR A 1 89 ? 11.159 -1.338 -12.320 1.00 83.56 89 THR A CA 1
ATOM 733 C C . THR A 1 89 ? 10.618 -2.764 -12.272 1.00 83.56 89 THR A C 1
ATOM 735 O O . THR A 1 89 ? 9.475 -2.974 -11.865 1.00 83.56 89 THR A O 1
ATOM 738 N N . ALA A 1 90 ? 11.424 -3.756 -12.657 1.00 84.50 90 ALA A N 1
ATOM 739 C CA . ALA A 1 90 ? 11.011 -5.157 -12.635 1.00 84.50 90 ALA A CA 1
ATOM 740 C C . ALA A 1 90 ? 10.684 -5.617 -11.206 1.00 84.50 90 ALA A C 1
ATOM 742 O O . ALA A 1 90 ? 9.650 -6.253 -10.980 1.00 84.50 90 ALA A O 1
ATOM 743 N N . PHE A 1 91 ? 11.511 -5.211 -10.241 1.00 85.44 91 PHE A N 1
ATOM 744 C CA . PHE A 1 91 ? 11.317 -5.477 -8.823 1.00 85.44 91 PHE A CA 1
ATOM 745 C C . PHE A 1 91 ? 10.023 -4.850 -8.294 1.00 85.44 91 PHE A C 1
ATOM 747 O O . PHE A 1 91 ? 9.151 -5.556 -7.786 1.00 85.44 91 PHE A O 1
ATOM 754 N N . ALA A 1 92 ? 9.830 -3.546 -8.506 1.00 87.31 92 ALA A N 1
ATOM 755 C CA . ALA A 1 92 ? 8.630 -2.833 -8.076 1.00 87.31 92 ALA A CA 1
ATOM 756 C C . ALA A 1 92 ? 7.338 -3.442 -8.655 1.00 87.31 92 ALA A C 1
ATOM 758 O O . ALA A 1 92 ? 6.334 -3.605 -7.953 1.00 87.31 92 ALA A O 1
ATOM 759 N N . LEU A 1 93 ? 7.362 -3.834 -9.935 1.00 89.44 93 LEU A N 1
ATOM 760 C CA . LEU A 1 93 ? 6.248 -4.533 -10.579 1.00 89.44 93 LEU A CA 1
ATOM 761 C C . LEU A 1 93 ? 5.991 -5.903 -9.944 1.00 89.44 93 LEU A C 1
ATOM 763 O O . LEU A 1 93 ? 4.831 -6.283 -9.773 1.00 89.44 93 LEU A O 1
ATOM 767 N N . SER A 1 94 ? 7.048 -6.641 -9.599 1.00 89.81 94 SER A N 1
ATOM 768 C CA . SER A 1 94 ? 6.951 -7.938 -8.928 1.00 89.81 94 SER A CA 1
ATOM 769 C C . SER A 1 94 ? 6.307 -7.811 -7.546 1.00 89.81 94 SER A C 1
ATOM 771 O O . SER A 1 94 ? 5.298 -8.473 -7.290 1.00 89.81 94 SER A O 1
ATOM 773 N N . CYS A 1 95 ? 6.790 -6.887 -6.706 1.00 88.25 95 CYS A N 1
ATOM 774 C CA . CYS A 1 95 ? 6.234 -6.632 -5.375 1.00 88.25 95 CYS A CA 1
ATOM 775 C C . CYS A 1 95 ? 4.745 -6.275 -5.444 1.00 88.25 95 CYS A C 1
ATOM 777 O O . CYS A 1 95 ? 3.923 -6.860 -4.739 1.00 88.25 95 CYS A O 1
ATOM 779 N N . CYS A 1 96 ? 4.360 -5.364 -6.346 1.00 92.19 96 CYS A N 1
ATOM 780 C CA . CYS A 1 96 ? 2.953 -5.009 -6.522 1.00 92.19 96 CYS A CA 1
ATOM 781 C C . CYS A 1 96 ? 2.107 -6.199 -7.002 1.00 92.19 96 CYS A C 1
ATOM 783 O O . CYS A 1 96 ? 1.009 -6.403 -6.489 1.00 92.19 96 CYS A O 1
ATOM 785 N N . ARG A 1 97 ? 2.597 -7.023 -7.941 1.00 93.44 97 ARG A N 1
ATOM 786 C CA . ARG A 1 97 ? 1.875 -8.229 -8.398 1.00 93.44 97 ARG A CA 1
ATOM 787 C C . ARG A 1 97 ? 1.683 -9.233 -7.272 1.00 93.44 97 ARG A C 1
ATOM 789 O O . ARG A 1 97 ? 0.600 -9.804 -7.155 1.00 93.44 97 AR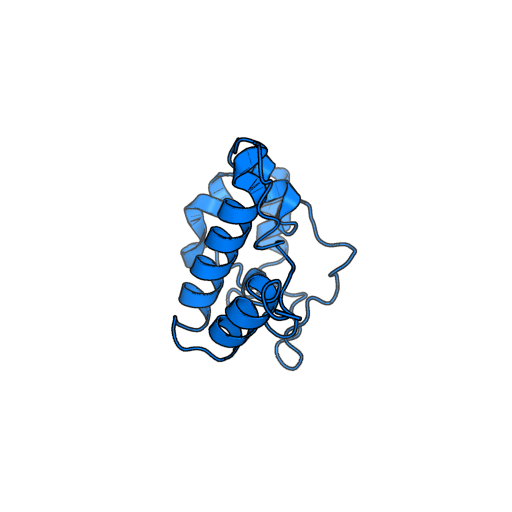G A O 1
ATOM 796 N N . GLN A 1 98 ? 2.722 -9.489 -6.485 1.00 92.69 98 GLN A N 1
ATOM 797 C CA . GLN A 1 98 ? 2.639 -10.419 -5.367 1.00 92.69 98 GLN A CA 1
ATOM 798 C C . GLN A 1 98 ? 1.617 -9.917 -4.347 1.00 92.69 98 GLN A C 1
ATOM 800 O O . GLN A 1 98 ? 0.662 -10.633 -4.059 1.00 92.69 98 GLN A O 1
ATOM 805 N N . GLN A 1 99 ? 1.724 -8.653 -3.934 1.00 93.50 99 GLN A N 1
ATOM 806 C CA . GLN A 1 99 ? 0.819 -8.067 -2.950 1.00 93.50 99 GLN A CA 1
ATOM 807 C C . GLN A 1 99 ? -0.639 -8.056 -3.425 1.00 93.50 99 GLN A C 1
ATOM 809 O O . GLN A 1 99 ? -1.534 -8.471 -2.695 1.00 93.50 99 GLN A O 1
ATOM 814 N N . ILE A 1 100 ? -0.902 -7.647 -4.670 1.00 95.69 100 ILE A N 1
ATOM 815 C CA . ILE A 1 100 ? -2.260 -7.670 -5.236 1.00 95.69 100 ILE A CA 1
ATOM 816 C C . ILE A 1 100 ? -2.812 -9.098 -5.277 1.00 95.69 100 ILE A C 1
ATOM 818 O O . ILE A 1 100 ? -3.989 -9.308 -4.989 1.00 95.69 100 ILE A O 1
ATOM 822 N N . ARG A 1 101 ? -1.981 -10.084 -5.636 1.00 95.88 101 ARG A N 1
ATOM 823 C CA . ARG A 1 101 ? -2.395 -11.490 -5.677 1.00 95.88 101 ARG A CA 1
ATOM 824 C C . ARG A 1 101 ? -2.729 -12.017 -4.284 1.00 95.88 101 ARG A C 1
ATOM 826 O O . ARG A 1 101 ? -3.722 -12.725 -4.177 1.00 95.88 101 ARG A O 1
ATOM 833 N N . THR A 1 102 ? -1.941 -11.682 -3.268 1.00 94.06 102 THR A N 1
ATOM 834 C CA . THR A 1 102 ? -2.199 -12.096 -1.882 1.00 94.06 102 THR A CA 1
ATOM 835 C C . THR A 1 102 ? -3.505 -11.501 -1.363 1.00 94.06 102 THR A C 1
ATOM 837 O O . THR A 1 102 ? -4.325 -12.224 -0.816 1.00 94.06 102 THR A O 1
ATOM 840 N N . VAL A 1 103 ? -3.736 -10.205 -1.599 1.00 95.62 103 VAL A N 1
ATOM 841 C CA . VAL A 1 103 ? -4.894 -9.488 -1.040 1.00 95.62 103 VAL A CA 1
ATOM 842 C C . VAL A 1 103 ? -6.192 -9.775 -1.803 1.00 95.62 103 VAL A C 1
ATOM 844 O O . VAL A 1 103 ? -7.238 -9.977 -1.197 1.00 95.62 103 VAL A O 1
ATOM 847 N N . TYR A 1 104 ? -6.152 -9.785 -3.139 1.00 96.19 104 TYR A N 1
ATOM 848 C CA . TYR A 1 104 ? -7.362 -9.846 -3.975 1.00 96.19 104 TYR A CA 1
ATOM 849 C C . TYR A 1 104 ? -7.440 -11.080 -4.885 1.00 96.19 104 TYR A C 1
ATOM 851 O O . TYR A 1 104 ? -8.471 -11.322 -5.516 1.00 96.19 104 TYR A O 1
ATOM 859 N N . GLY A 1 105 ? -6.360 -11.853 -5.002 1.00 96.94 105 GLY A N 1
ATOM 860 C CA . GLY A 1 105 ? -6.253 -12.987 -5.919 1.00 96.94 105 GLY A CA 1
ATOM 861 C C . GLY A 1 105 ? -5.699 -12.627 -7.303 1.00 96.94 105 GLY A C 1
ATOM 862 O O . GLY A 1 105 ? -5.794 -11.507 -7.801 1.00 96.94 105 GLY A O 1
ATOM 863 N N . GLY A 1 106 ? -5.124 -13.618 -7.992 1.00 94.75 106 GLY A N 1
ATOM 864 C CA . GLY A 1 106 ? -4.472 -13.411 -9.296 1.00 94.75 106 GLY A CA 1
ATOM 865 C C . GLY A 1 106 ? -5.423 -13.093 -10.460 1.00 94.75 106 GLY A C 1
ATOM 866 O O . GLY A 1 106 ? -4.975 -12.635 -11.507 1.00 94.75 106 GLY A O 1
ATOM 867 N N . ARG A 1 107 ? -6.731 -13.331 -10.297 1.00 95.75 107 ARG A N 1
ATOM 868 C CA . ARG A 1 107 ? -7.779 -13.058 -11.302 1.00 95.75 107 ARG A CA 1
ATOM 869 C C . ARG A 1 107 ? -8.658 -11.865 -10.911 1.00 95.75 107 ARG A C 1
ATOM 871 O O . ARG A 1 107 ? -9.779 -11.738 -11.407 1.00 95.75 107 ARG A O 1
ATOM 878 N N . SER A 1 108 ? -8.182 -11.020 -10.006 1.00 96.62 108 SER A N 1
ATOM 879 C CA . SER A 1 108 ? -8.932 -9.888 -9.477 1.00 96.62 108 SER A CA 1
ATOM 880 C C . SER A 1 108 ? -9.061 -8.740 -10.489 1.00 96.62 108 SER A C 1
ATOM 882 O O . SER A 1 108 ? -8.426 -8.742 -11.552 1.00 96.62 108 SER A O 1
ATOM 884 N N . LYS A 1 109 ? -9.933 -7.763 -10.217 1.00 95.12 109 LYS A N 1
ATOM 885 C CA . LYS A 1 109 ? -10.071 -6.578 -11.087 1.00 95.12 109 LYS A CA 1
ATOM 886 C C . LYS A 1 109 ? -8.833 -5.684 -10.973 1.00 95.12 109 LYS A C 1
ATOM 888 O O . LYS A 1 109 ? -8.384 -5.131 -11.970 1.00 95.12 109 LYS A O 1
ATOM 893 N N . GLU A 1 110 ? -8.250 -5.633 -9.784 1.00 95.31 110 GLU A N 1
ATOM 894 C CA . GLU A 1 110 ? -7.061 -4.877 -9.401 1.00 95.31 110 GLU A CA 1
ATOM 895 C C . GLU A 1 110 ? -5.828 -5.424 -10.119 1.00 95.31 110 GLU A C 1
ATOM 897 O O . GLU A 1 110 ? -5.072 -4.649 -10.693 1.00 95.31 110 GLU A O 1
ATOM 902 N N . MET A 1 111 ? -5.663 -6.753 -10.184 1.00 95.19 111 MET A N 1
ATOM 903 C CA . MET A 1 111 ? -4.566 -7.375 -10.932 1.00 95.19 111 MET A CA 1
ATOM 904 C C . MET A 1 111 ? -4.662 -7.057 -12.424 1.00 95.19 111 MET A C 1
ATOM 906 O O . MET A 1 111 ? -3.674 -6.653 -13.034 1.00 95.19 111 MET A O 1
ATOM 910 N N . ARG A 1 112 ? -5.855 -7.193 -13.018 1.00 93.75 112 ARG A N 1
ATOM 911 C CA . ARG A 1 112 ? -6.058 -6.866 -14.438 1.00 93.75 112 ARG A CA 1
ATOM 912 C C . ARG A 1 112 ? -5.822 -5.383 -14.721 1.00 93.75 112 ARG A C 1
ATOM 914 O O . ARG A 1 112 ? -5.231 -5.051 -15.744 1.00 93.75 112 ARG A O 1
ATOM 921 N N . GLN A 1 113 ? -6.289 -4.494 -13.842 1.00 92.19 113 GLN A N 1
ATOM 922 C CA . GLN A 1 113 ? -6.055 -3.054 -13.960 1.00 92.19 113 GLN A CA 1
ATOM 923 C C . GLN A 1 113 ? -4.561 -2.743 -13.875 1.00 92.19 113 GLN A C 1
ATOM 925 O O . GLN A 1 113 ? -4.035 -2.105 -14.782 1.00 92.19 113 GLN A O 1
ATOM 930 N N . PHE A 1 114 ? -3.877 -3.262 -12.853 1.00 92.12 114 PHE A N 1
ATOM 931 C CA . PHE A 1 114 ? -2.444 -3.077 -12.657 1.00 92.12 114 PHE A CA 1
ATOM 932 C C . PHE A 1 114 ? -1.632 -3.575 -13.855 1.00 92.12 114 PHE A C 1
ATOM 934 O O . PHE A 1 114 ? -0.738 -2.879 -14.325 1.00 92.12 114 PHE A O 1
ATOM 941 N N . GLN A 1 115 ? -1.953 -4.756 -14.391 1.00 89.94 115 GLN A N 1
ATOM 942 C CA . GLN A 1 115 ? -1.303 -5.274 -15.594 1.00 89.94 115 GLN A CA 1
ATOM 943 C C . GLN A 1 115 ? -1.526 -4.351 -16.792 1.00 89.94 115 GLN A C 1
ATOM 945 O O . GLN A 1 115 ? -0.570 -4.041 -17.491 1.00 89.94 115 GLN A O 1
ATOM 950 N N . ARG A 1 116 ? -2.752 -3.861 -17.004 1.00 88.00 116 ARG A N 1
ATOM 951 C CA . ARG A 1 116 ? -3.060 -2.954 -18.115 1.00 88.00 116 ARG A CA 1
ATOM 952 C C . ARG A 1 116 ? -2.269 -1.651 -18.023 1.00 88.00 116 ARG A C 1
ATOM 954 O O . ARG A 1 116 ? -1.663 -1.260 -19.009 1.00 88.00 116 ARG A O 1
ATOM 961 N N . THR A 1 117 ? -2.244 -1.012 -16.854 1.00 84.62 117 THR A N 1
ATOM 962 C CA . THR A 1 117 ? -1.575 0.286 -16.651 1.00 84.62 117 THR A CA 1
ATOM 963 C C . THR A 1 117 ? -0.056 0.178 -16.572 1.00 84.62 117 THR A C 1
ATOM 965 O O . THR A 1 117 ? 0.636 1.140 -16.892 1.00 84.62 117 THR A O 1
ATOM 968 N N . SER A 1 118 ? 0.472 -0.973 -16.152 1.00 76.94 118 SER A N 1
ATOM 969 C CA . SER A 1 118 ? 1.919 -1.208 -16.044 1.00 76.94 118 SER A CA 1
ATOM 970 C C . SER A 1 118 ? 2.550 -1.737 -17.335 1.00 76.94 118 SER A C 1
ATOM 972 O O . SER A 1 118 ? 3.758 -1.610 -17.515 1.00 76.94 118 SER A O 1
ATOM 974 N N . LEU A 1 119 ? 1.751 -2.357 -18.214 1.00 64.62 119 LEU A N 1
ATOM 975 C CA . LEU A 1 119 ? 2.186 -2.903 -19.509 1.00 64.62 119 LEU A CA 1
ATOM 976 C C . LEU A 1 119 ? 1.816 -1.997 -20.695 1.00 64.62 119 LEU A C 1
ATOM 978 O O . LEU A 1 119 ? 2.266 -2.244 -21.814 1.00 64.62 119 LEU A O 1
ATOM 982 N N . SER A 1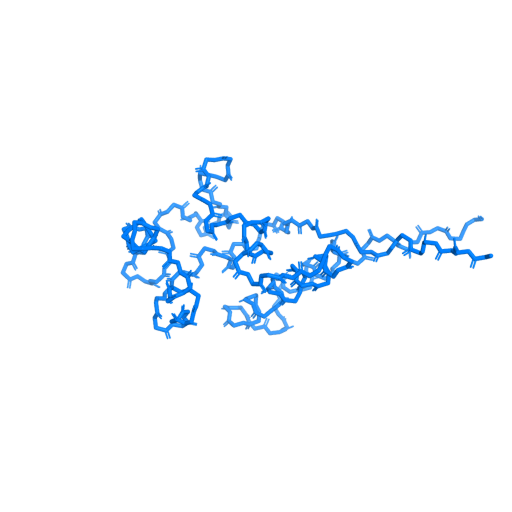 120 ? 1.011 -0.948 -20.493 1.00 52.75 120 SER A N 1
ATOM 983 C CA . SER A 1 120 ? 0.669 0.009 -21.548 1.00 52.75 120 SER A CA 1
ATOM 984 C C . SER A 1 120 ? 1.843 0.944 -21.840 1.00 52.75 120 SER A C 1
ATOM 986 O O . SER A 1 120 ? 1.865 2.062 -21.341 1.00 52.75 120 SER A O 1
ATOM 988 N N . HIS A 1 121 ? 2.812 0.468 -22.624 1.00 49.00 121 HIS A N 1
ATOM 989 C CA . HIS A 1 121 ? 3.675 1.241 -23.534 1.00 49.00 121 HIS A CA 1
ATOM 990 C C . HIS A 1 121 ? 4.084 0.332 -24.706 1.00 49.00 121 HIS A C 1
ATOM 992 O O . HIS A 1 121 ? 5.264 0.084 -24.943 1.00 49.00 121 HIS A O 1
ATOM 998 N N . ASN A 1 122 ? 3.097 -0.231 -25.412 1.00 44.03 122 ASN A N 1
ATOM 999 C CA . ASN A 1 122 ? 3.336 -0.803 -26.734 1.00 44.03 122 ASN A CA 1
ATOM 1000 C C . ASN A 1 122 ? 2.038 -0.968 -27.543 1.00 44.03 122 ASN A C 1
ATOM 1002 O O . ASN A 1 122 ? 1.593 -2.084 -27.777 1.00 44.03 122 ASN A O 1
ATOM 1006 N N . THR A 1 123 ? 1.446 0.138 -27.985 1.00 39.31 123 THR A N 1
ATOM 1007 C CA . THR A 1 123 ? 0.658 0.168 -29.226 1.00 39.31 123 THR A CA 1
ATOM 1008 C C . THR A 1 123 ? 0.806 1.557 -29.828 1.00 39.31 123 THR A C 1
ATOM 1010 O O . THR A 1 123 ? 0.228 2.506 -29.311 1.00 39.31 123 THR A O 1
ATOM 1013 N N . ASN A 1 124 ? 1.671 1.668 -30.831 1.00 29.70 124 ASN A N 1
ATOM 1014 C CA . ASN A 1 124 ? 1.353 2.254 -32.130 1.00 29.70 124 ASN A CA 1
ATOM 1015 C C . ASN A 1 124 ? 2.472 1.804 -33.075 1.00 29.70 124 ASN A C 1
ATOM 1017 O O . ASN A 1 124 ? 3.589 2.311 -33.028 1.00 29.70 124 ASN A O 1
ATOM 1021 N N . TYR A 1 125 ? 2.181 0.751 -33.837 1.00 40.59 125 TYR A N 1
ATOM 1022 C CA . TYR A 1 125 ? 2.690 0.676 -35.196 1.00 40.59 125 TYR A CA 1
ATOM 1023 C C . TYR A 1 125 ? 1.859 1.703 -35.964 1.00 40.59 125 TYR A C 1
ATOM 1025 O O . TYR A 1 125 ? 0.671 1.463 -36.157 1.00 40.59 125 TYR A O 1
ATOM 1033 N N . ASP A 1 126 ? 2.480 2.828 -36.295 1.00 32.06 126 ASP A N 1
ATOM 1034 C CA . ASP A 1 126 ? 2.293 3.512 -37.572 1.00 32.06 126 ASP A CA 1
ATOM 1035 C C . ASP A 1 126 ? 3.688 3.621 -38.203 1.00 32.06 126 ASP A C 1
ATOM 1037 O O . ASP A 1 126 ? 4.621 4.050 -37.479 1.00 32.06 126 ASP A O 1
#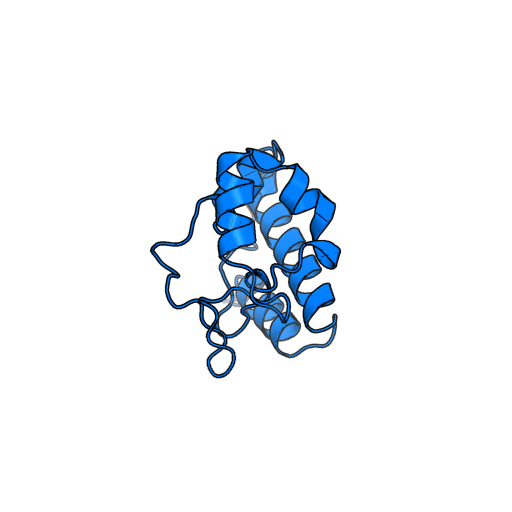

pLDDT: mean 84.67, std 16.67, range [29.7, 98.25]

Secondary structure (DSSP, 8-state):
-----------PPTT--GGGB--GGG-HHHHHTS-HHHHHHHHHTB-TTSBBTTEETTTTEETTTTT--GGGSHHHHHHHTT--GGGHHHHHHHHHHHHHHHHH-TTSHHHHHHHHHHH-------

Organism: NCBI:txid1708747

Radius of gyration: 15.78 Å; chains: 1; bounding box: 38×26×53 Å